Protein AF-A0A5S3WH42-F1 (afdb_monomer_lite)

Radius of gyration: 16.83 Å; chains: 1; bounding box: 44×33×46 Å

Sequence (151 aa):
MDHDPQSPLFNALNGQVGILGHSYGGAAAFYTAAKAPEVTAIVNMDGTVFGWQDITVTQPFMYVQADEEYFSEIFINVHNKGYLALFESFNHVSFSDIVVLKDWLENGLKDTPQFNAILDVARLNAAFLSTTLITPRPHLCQLSKAKPYFP

Organism: NCBI:txid43658

Structure (mmCIF, N/CA/C/O backbone):
data_AF-A0A5S3WH42-F1
#
_entry.id   AF-A0A5S3WH42-F1
#
loop_
_atom_site.group_PDB
_atom_site.id
_atom_site.type_symbol
_atom_site.label_atom_id
_atom_site.label_alt_id
_atom_site.label_comp_id
_atom_site.label_asym_id
_atom_site.label_entity_id
_atom_site.label_seq_id
_atom_site.pdbx_PDB_ins_code
_atom_site.Cartn_x
_atom_site.Cartn_y
_atom_site.Cartn_z
_atom_site.occupancy
_atom_site.B_iso_or_equiv
_atom_site.auth_seq_id
_atom_site.auth_comp_id
_atom_site.auth_asym_id
_atom_site.auth_atom_id
_atom_site.pdbx_PDB_model_num
ATOM 1 N N . MET A 1 1 ? 7.779 -10.247 22.905 1.00 55.34 1 MET A N 1
ATOM 2 C CA . MET A 1 1 ? 8.912 -9.469 22.351 1.00 55.34 1 MET A CA 1
ATOM 3 C C . MET A 1 1 ? 8.937 -8.050 22.910 1.00 55.34 1 MET A C 1
ATOM 5 O O . MET A 1 1 ? 10.026 -7.547 23.116 1.00 55.34 1 MET A O 1
ATOM 9 N N . ASP A 1 2 ? 7.793 -7.434 23.226 1.00 61.28 2 ASP A N 1
ATOM 10 C CA . ASP A 1 2 ? 7.712 -6.127 23.908 1.00 61.28 2 ASP A CA 1
ATOM 11 C C . ASP A 1 2 ? 7.883 -6.197 25.443 1.00 61.28 2 ASP A C 1
ATOM 13 O O . ASP A 1 2 ? 7.959 -5.166 26.094 1.00 61.28 2 ASP A O 1
ATOM 17 N N . HIS A 1 3 ? 7.930 -7.396 26.031 1.00 73.12 3 HIS A N 1
ATOM 18 C CA . HIS A 1 3 ? 8.089 -7.601 27.478 1.00 73.12 3 HIS A CA 1
ATOM 19 C C . HIS A 1 3 ? 9.525 -7.920 27.922 1.00 73.12 3 HIS A C 1
ATOM 21 O O . HIS A 1 3 ? 9.748 -8.151 29.106 1.00 73.12 3 HIS A O 1
ATOM 27 N N . ASP A 1 4 ? 10.489 -7.959 26.997 1.00 85.75 4 ASP A N 1
ATOM 28 C CA . ASP A 1 4 ? 11.903 -8.184 27.311 1.00 85.75 4 ASP A CA 1
ATOM 29 C C . ASP A 1 4 ? 12.677 -6.856 27.252 1.00 85.75 4 ASP A C 1
ATOM 31 O O . ASP A 1 4 ? 12.924 -6.371 26.147 1.00 85.75 4 ASP A O 1
ATOM 35 N N . PRO A 1 5 ? 13.099 -6.276 28.393 1.00 86.62 5 PRO A N 1
ATOM 36 C CA . PRO A 1 5 ? 13.839 -5.014 28.436 1.00 86.62 5 PRO A CA 1
ATOM 37 C C . PRO A 1 5 ? 15.199 -5.040 27.727 1.00 86.62 5 PRO A C 1
ATOM 39 O O . PRO A 1 5 ? 15.778 -3.982 27.500 1.00 86.62 5 PRO A O 1
ATOM 42 N N . GLN A 1 6 ? 15.733 -6.224 27.410 1.00 92.38 6 GLN A N 1
ATOM 43 C CA . GLN A 1 6 ? 16.976 -6.384 26.649 1.00 92.38 6 GLN A CA 1
ATOM 44 C C . GLN A 1 6 ? 16.733 -6.424 25.132 1.00 92.38 6 GLN A C 1
ATOM 46 O O . GLN A 1 6 ? 17.685 -6.398 24.350 1.00 92.38 6 GLN A O 1
ATOM 51 N N . SER A 1 7 ? 15.474 -6.490 24.692 1.00 91.19 7 SER A N 1
ATOM 52 C CA . SER A 1 7 ? 15.139 -6.516 23.273 1.00 91.19 7 SER A CA 1
ATOM 53 C C . SER A 1 7 ? 15.371 -5.148 22.625 1.00 91.19 7 SER A C 1
ATOM 55 O O . SER A 1 7 ? 14.903 -4.140 23.157 1.00 91.19 7 SER A O 1
ATOM 57 N N . PRO A 1 8 ? 15.960 -5.081 21.415 1.00 88.06 8 PRO A N 1
ATOM 58 C CA . PRO A 1 8 ? 16.024 -3.836 20.646 1.00 88.06 8 PRO A CA 1
ATOM 59 C C . PRO A 1 8 ? 14.638 -3.317 20.223 1.00 88.06 8 PRO A C 1
ATOM 61 O O . PRO A 1 8 ? 14.529 -2.193 19.742 1.00 88.06 8 PRO A O 1
ATOM 64 N N . LEU A 1 9 ? 13.582 -4.125 20.382 1.00 86.50 9 LEU A N 1
ATOM 65 C CA . LEU A 1 9 ? 12.198 -3.749 20.088 1.00 86.50 9 LEU A CA 1
ATOM 66 C C . LEU A 1 9 ? 11.421 -3.292 21.334 1.00 86.50 9 LEU A C 1
ATOM 68 O O . LEU A 1 9 ? 10.280 -2.844 21.207 1.00 86.50 9 LEU A O 1
ATOM 72 N N . PHE A 1 10 ? 12.011 -3.394 22.530 1.00 88.06 10 PHE A N 1
ATOM 73 C CA . PHE A 1 10 ? 11.368 -2.969 23.771 1.00 88.06 10 PHE A CA 1
ATOM 74 C C . PHE A 1 10 ? 11.068 -1.467 23.725 1.00 88.06 10 PHE A C 1
ATOM 76 O O . PHE A 1 10 ? 11.971 -0.658 23.526 1.00 88.06 10 PHE A O 1
ATOM 83 N N . ASN A 1 11 ? 9.795 -1.089 23.883 1.00 87.62 11 ASN A N 1
ATOM 84 C CA .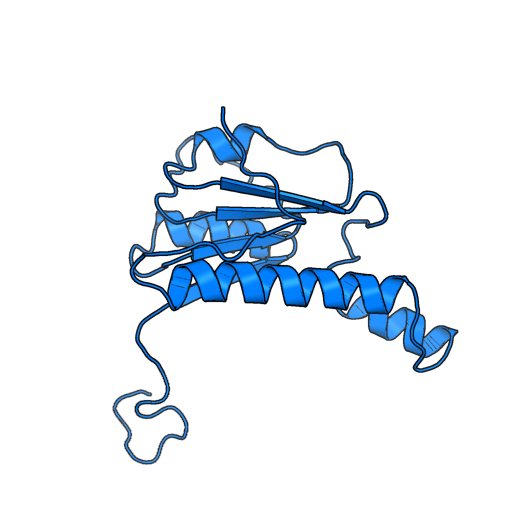 ASN A 1 11 ? 9.298 0.289 23.739 1.00 87.62 11 ASN A CA 1
ATOM 85 C C . ASN A 1 11 ? 9.583 0.974 22.382 1.00 87.62 11 ASN A C 1
ATOM 87 O O . ASN A 1 11 ? 9.420 2.187 22.268 1.00 87.62 11 ASN A O 1
ATOM 91 N N . ALA A 1 12 ? 9.975 0.230 21.342 1.00 87.62 12 ALA A N 1
ATOM 92 C CA . ALA A 1 12 ? 10.263 0.799 20.022 1.00 87.62 12 ALA A CA 1
ATOM 93 C C . ALA A 1 12 ? 9.007 0.991 19.146 1.00 87.62 12 ALA A C 1
ATOM 95 O O . ALA A 1 12 ? 9.066 1.662 18.117 1.00 87.62 12 ALA A O 1
ATOM 96 N N . LEU A 1 13 ? 7.872 0.397 19.533 1.00 86.50 13 LEU A N 1
ATOM 97 C CA . LEU A 1 13 ? 6.610 0.425 18.790 1.00 86.50 13 LEU A CA 1
ATOM 98 C C . LEU A 1 13 ? 5.585 1.314 19.505 1.00 86.50 13 LEU A C 1
ATOM 100 O O . LEU A 1 13 ? 5.452 1.255 20.724 1.00 86.50 13 LEU A O 1
ATOM 104 N N . ASN A 1 14 ? 4.825 2.109 18.747 1.00 85.81 14 ASN A N 1
ATOM 105 C CA . ASN A 1 14 ? 3.839 3.061 19.281 1.00 85.81 14 ASN A CA 1
ATOM 106 C C . ASN A 1 14 ? 2.379 2.564 19.196 1.00 85.81 14 ASN A C 1
ATOM 108 O O . ASN A 1 14 ? 1.453 3.343 19.410 1.00 85.81 14 ASN A O 1
ATOM 112 N N . GLY A 1 15 ? 2.169 1.292 18.840 1.00 85.38 15 GLY A N 1
ATOM 113 C CA . GLY A 1 15 ? 0.842 0.686 18.687 1.00 85.38 15 GLY A CA 1
ATOM 114 C C . GLY A 1 15 ? 0.094 1.055 17.400 1.00 85.38 15 GLY A C 1
ATOM 115 O O . GLY A 1 15 ? -1.025 0.591 17.212 1.00 85.38 15 GLY A O 1
ATOM 11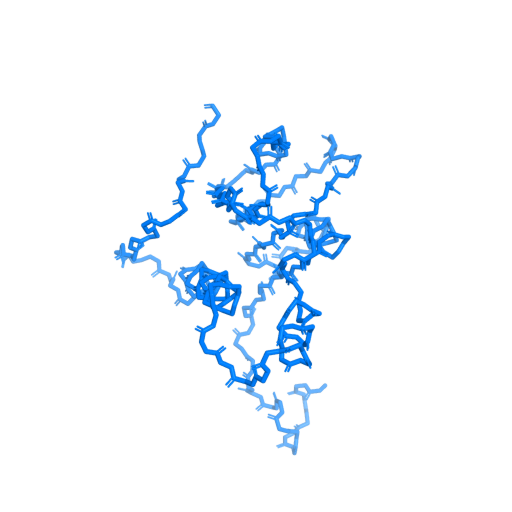6 N N . GLN A 1 16 ? 0.684 1.853 16.506 1.00 90.12 16 GLN A N 1
ATOM 117 C CA . GLN A 1 16 ? 0.095 2.171 15.205 1.00 90.12 16 GLN A CA 1
ATOM 118 C C . GLN A 1 16 ? 0.580 1.177 14.152 1.00 90.12 16 GLN A C 1
ATOM 120 O O . GLN A 1 16 ? 1.784 1.016 13.948 1.00 90.12 16 GLN A O 1
ATOM 125 N N . VAL A 1 17 ? -0.357 0.524 13.463 1.00 93.31 17 VAL A N 1
ATOM 126 C CA . VAL A 1 17 ? -0.041 -0.533 12.495 1.00 93.31 17 VAL A CA 1
ATOM 127 C C . VAL A 1 17 ? -0.603 -0.165 11.129 1.00 93.31 17 VAL A C 1
ATOM 129 O O . VAL A 1 17 ? -1.815 -0.119 10.930 1.00 93.31 17 VAL A O 1
ATOM 132 N N . GLY A 1 18 ? 0.285 0.097 10.173 1.00 94.56 18 GLY A N 1
ATOM 133 C CA . GLY A 1 18 ? -0.057 0.181 8.756 1.00 94.56 18 GLY A CA 1
ATOM 134 C C . GLY A 1 18 ? 0.298 -1.119 8.044 1.00 94.56 18 GLY A C 1
ATOM 135 O O . GLY A 1 18 ? 1.315 -1.731 8.367 1.00 94.56 18 GLY A O 1
ATOM 136 N N . ILE A 1 19 ? -0.509 -1.528 7.066 1.00 96.00 19 ILE A N 1
ATOM 137 C CA . ILE A 1 19 ? -0.188 -2.676 6.209 1.00 96.00 19 ILE A CA 1
ATOM 138 C C . ILE A 1 19 ? -0.074 -2.202 4.769 1.00 96.00 19 ILE A C 1
ATOM 140 O O . ILE A 1 19 ? -0.937 -1.492 4.260 1.00 96.00 19 ILE A O 1
ATOM 144 N N . LEU A 1 20 ? 0.988 -2.622 4.098 1.00 96.50 20 LEU A N 1
ATOM 145 C CA . LEU A 1 20 ? 1.156 -2.448 2.668 1.00 96.50 20 LEU A CA 1
ATOM 146 C C . LEU A 1 20 ? 1.601 -3.759 2.035 1.00 96.50 20 LEU A C 1
ATOM 148 O O . LEU A 1 20 ? 2.294 -4.554 2.669 1.00 96.50 20 LEU A O 1
ATOM 152 N N . GLY A 1 21 ? 1.231 -3.971 0.780 1.00 96.44 21 GLY A N 1
ATOM 153 C CA . GLY A 1 21 ? 1.682 -5.139 0.040 1.00 96.44 21 GLY A CA 1
ATOM 154 C C . GLY A 1 21 ? 1.512 -4.974 -1.459 1.00 96.44 21 GLY A C 1
ATOM 155 O O . GLY A 1 21 ? 0.688 -4.185 -1.915 1.00 96.44 21 GLY A O 1
ATOM 156 N N . HIS A 1 22 ? 2.313 -5.725 -2.209 1.00 95.25 22 HIS A N 1
ATOM 157 C CA . HIS A 1 22 ? 2.278 -5.770 -3.667 1.00 95.25 22 HIS A CA 1
ATOM 158 C C . HIS A 1 22 ? 1.559 -7.022 -4.162 1.00 95.25 22 HIS A C 1
ATOM 160 O O . HIS A 1 22 ? 1.700 -8.088 -3.555 1.00 95.25 22 HIS A O 1
ATOM 166 N N . SER A 1 23 ? 0.803 -6.902 -5.256 1.00 93.75 23 SER A N 1
ATOM 167 C CA . SER A 1 23 ? 0.122 -8.021 -5.906 1.00 93.75 23 SER A CA 1
ATOM 168 C C . SER A 1 23 ? -0.750 -8.785 -4.894 1.00 93.75 23 SER A C 1
ATOM 170 O O . SER A 1 23 ? -1.582 -8.191 -4.203 1.00 93.75 23 SER A O 1
ATOM 172 N N . TYR A 1 24 ? -0.525 -10.085 -4.711 1.00 95.06 24 TYR A N 1
ATOM 173 C CA . TYR A 1 24 ? -1.221 -10.890 -3.705 1.00 95.06 24 TYR A CA 1
ATOM 174 C C . TYR A 1 24 ? -1.083 -10.342 -2.273 1.00 95.06 24 TYR A C 1
ATOM 176 O O . TYR A 1 24 ? -2.022 -10.417 -1.484 1.00 95.06 24 TYR A O 1
ATOM 184 N N . GLY A 1 25 ? 0.057 -9.728 -1.941 1.00 96.75 25 GLY A N 1
ATOM 185 C CA . GLY A 1 25 ? 0.265 -9.060 -0.657 1.00 96.75 25 GLY A CA 1
ATOM 186 C C . GLY A 1 25 ? -0.617 -7.822 -0.479 1.00 96.75 25 GLY A C 1
ATOM 187 O O . GLY A 1 25 ? -1.054 -7.538 0.633 1.00 96.75 25 GLY A O 1
ATOM 188 N N . GLY A 1 26 ? -0.923 -7.107 -1.563 1.00 96.06 26 GLY A N 1
ATOM 189 C CA . GLY A 1 26 ? -1.838 -5.965 -1.541 1.00 96.06 26 GLY A CA 1
ATOM 190 C C . GLY A 1 26 ? -3.283 -6.397 -1.296 1.00 96.06 26 GLY A C 1
ATOM 191 O O . GLY A 1 26 ? -3.980 -5.811 -0.465 1.00 96.06 26 GLY A O 1
ATOM 192 N N . ALA A 1 27 ? -3.700 -7.503 -1.917 1.00 95.25 27 ALA A N 1
ATOM 193 C CA . ALA A 1 27 ? -4.986 -8.118 -1.614 1.00 95.25 27 ALA A CA 1
ATOM 194 C C . ALA A 1 27 ? -5.051 -8.639 -0.173 1.00 95.25 27 ALA A C 1
ATOM 196 O O . ALA A 1 27 ? -6.027 -8.391 0.536 1.00 95.25 27 ALA A O 1
ATOM 197 N N . ALA A 1 28 ? -3.989 -9.293 0.301 1.00 96.94 28 ALA A N 1
ATOM 198 C CA . ALA A 1 28 ? -3.888 -9.738 1.685 1.00 96.94 28 ALA A CA 1
ATOM 199 C C . ALA A 1 28 ? -3.978 -8.568 2.680 1.00 96.94 28 ALA A C 1
ATOM 201 O O . ALA A 1 28 ? -4.642 -8.705 3.707 1.00 96.94 28 ALA A O 1
ATOM 202 N N . ALA A 1 29 ? -3.381 -7.410 2.373 1.00 96.88 29 ALA A N 1
ATOM 203 C CA . ALA A 1 29 ? -3.499 -6.206 3.195 1.00 96.88 29 ALA A CA 1
ATOM 204 C C . ALA A 1 29 ? -4.959 -5.743 3.324 1.00 96.88 29 ALA A C 1
ATOM 206 O O . ALA A 1 29 ? -5.425 -5.482 4.435 1.00 96.88 29 ALA A O 1
ATOM 207 N N . PHE A 1 30 ? -5.700 -5.727 2.212 1.00 95.69 30 PHE A N 1
ATOM 208 C CA . PHE A 1 30 ? -7.124 -5.384 2.189 1.00 95.69 30 PHE A CA 1
ATOM 209 C C . PHE A 1 30 ? -7.966 -6.354 3.033 1.00 95.69 30 PHE A C 1
ATOM 211 O O . PHE A 1 30 ? -8.725 -5.940 3.909 1.00 95.69 30 PHE A O 1
ATOM 218 N N . TYR A 1 31 ? -7.767 -7.661 2.840 1.00 96.06 31 TYR A N 1
ATOM 219 C CA . TYR A 1 31 ? -8.432 -8.705 3.627 1.00 96.06 31 TYR A CA 1
ATOM 220 C C . TYR A 1 31 ? -8.097 -8.648 5.119 1.00 96.06 31 TYR A C 1
ATOM 222 O O . TYR A 1 31 ? -8.947 -8.954 5.957 1.00 96.06 31 TYR A O 1
ATOM 230 N N . THR A 1 32 ? -6.859 -8.291 5.454 1.00 96.56 32 THR A N 1
ATOM 231 C CA . THR A 1 32 ? -6.412 -8.203 6.845 1.00 96.56 32 THR A CA 1
ATOM 232 C C . THR A 1 32 ? -7.095 -7.036 7.545 1.00 96.56 32 THR A C 1
ATOM 234 O O . THR A 1 32 ? -7.640 -7.230 8.625 1.00 96.56 32 THR A O 1
ATOM 237 N N . ALA A 1 33 ? -7.167 -5.862 6.914 1.00 95.44 33 ALA A N 1
ATOM 238 C CA . ALA A 1 33 ? -7.852 -4.701 7.487 1.00 95.44 33 ALA A CA 1
ATOM 239 C C . ALA A 1 33 ? -9.328 -4.950 7.815 1.00 95.44 33 ALA A C 1
ATOM 241 O O . ALA A 1 33 ? -9.822 -4.467 8.832 1.00 95.44 33 ALA A O 1
ATOM 242 N N . ALA A 1 34 ? -10.015 -5.759 7.008 1.00 94.38 34 ALA A N 1
ATOM 243 C CA . ALA A 1 34 ? -11.400 -6.134 7.272 1.00 94.38 34 ALA A CA 1
ATOM 244 C C . ALA A 1 34 ? -11.582 -7.032 8.512 1.00 94.38 34 ALA A C 1
ATOM 246 O O . ALA A 1 34 ? -12.685 -7.138 9.042 1.00 94.38 34 ALA A O 1
ATOM 247 N N . LYS A 1 35 ? -10.518 -7.704 8.973 1.00 95.69 35 LYS A N 1
ATOM 248 C CA . LYS A 1 35 ? -10.555 -8.660 10.095 1.00 95.69 35 LYS A CA 1
ATOM 249 C C . LYS A 1 35 ? -9.817 -8.172 11.343 1.00 95.69 35 LYS A C 1
ATOM 251 O O . LYS A 1 35 ? -10.089 -8.676 12.428 1.00 95.69 35 LYS A O 1
ATOM 256 N N . ALA A 1 36 ? -8.896 -7.228 11.182 1.00 95.19 36 ALA A N 1
ATOM 257 C CA . ALA A 1 36 ? -7.981 -6.751 12.210 1.00 95.19 36 ALA A CA 1
ATOM 258 C C . ALA A 1 36 ? -8.240 -5.257 12.491 1.00 95.19 36 ALA A C 1
ATOM 260 O O . ALA A 1 36 ? -7.685 -4.397 11.798 1.00 95.19 36 ALA A O 1
ATOM 261 N N . PRO A 1 37 ? -9.100 -4.915 13.471 1.00 90.56 37 PRO A N 1
ATOM 262 C CA . PRO A 1 37 ? -9.429 -3.523 13.791 1.00 90.56 37 PRO A CA 1
ATOM 263 C C . PRO A 1 37 ? -8.230 -2.698 14.289 1.00 90.56 37 PRO A C 1
ATOM 265 O O . PRO A 1 37 ? -8.284 -1.472 14.259 1.00 90.56 37 PRO A O 1
ATOM 268 N N . GLU A 1 38 ? -7.149 -3.342 14.728 1.00 92.06 38 GLU A N 1
ATOM 269 C CA . GLU A 1 38 ? -5.878 -2.713 15.097 1.00 92.06 38 GLU A CA 1
ATOM 270 C C . GLU A 1 38 ? -5.122 -2.108 13.901 1.00 92.06 38 GLU A C 1
ATOM 272 O O . GLU A 1 38 ? -4.275 -1.226 14.072 1.00 92.06 38 GLU A O 1
ATOM 277 N N . VAL A 1 39 ? -5.438 -2.542 12.677 1.00 94.94 39 VAL A N 1
ATOM 278 C CA . VAL A 1 39 ? -4.879 -1.945 11.464 1.00 94.94 39 VAL A CA 1
ATOM 279 C C . VAL A 1 39 ? -5.434 -0.538 11.318 1.00 94.94 39 VAL A C 1
ATOM 281 O O . VAL A 1 39 ? -6.640 -0.314 11.327 1.00 94.94 39 VAL A O 1
ATOM 284 N N . THR A 1 40 ? -4.532 0.425 11.175 1.00 94.06 40 THR A N 1
ATOM 285 C CA . THR A 1 40 ? -4.845 1.855 11.198 1.00 94.06 40 THR A CA 1
ATOM 286 C C . THR A 1 40 ? -4.885 2.465 9.792 1.00 94.06 40 THR A C 1
ATOM 288 O O . THR A 1 40 ? -5.565 3.465 9.583 1.00 94.06 40 THR A O 1
ATOM 291 N N . ALA A 1 41 ? -4.182 1.879 8.817 1.00 96.12 41 ALA A N 1
ATOM 292 C CA . ALA A 1 41 ? -4.203 2.291 7.410 1.00 96.12 41 ALA A CA 1
ATOM 293 C C . ALA A 1 41 ? -3.713 1.160 6.497 1.00 96.12 41 ALA A C 1
ATOM 295 O O . ALA A 1 41 ? -2.880 0.349 6.914 1.00 96.12 41 ALA A O 1
ATOM 296 N N . ILE A 1 42 ? -4.191 1.135 5.249 1.00 97.06 42 ILE A N 1
ATOM 297 C CA . ILE A 1 42 ? -3.785 0.125 4.268 1.00 97.06 42 ILE A CA 1
ATOM 298 C C . ILE A 1 42 ? -3.373 0.690 2.913 1.00 97.06 42 ILE A C 1
ATOM 300 O O . ILE A 1 42 ? -3.979 1.630 2.400 1.00 97.06 42 ILE A O 1
ATOM 304 N N . VAL A 1 43 ? -2.365 0.054 2.314 1.00 97.50 43 VAL A N 1
ATOM 305 C CA . VAL A 1 43 ? -1.935 0.291 0.935 1.00 97.50 43 VAL A CA 1
ATOM 306 C C . VAL A 1 43 ? -1.952 -1.019 0.151 1.00 97.50 43 VAL A C 1
ATOM 308 O O . VAL A 1 43 ? -1.235 -1.965 0.475 1.00 97.50 43 VAL A O 1
ATOM 311 N N . ASN A 1 44 ? -2.738 -1.064 -0.916 1.00 95.81 44 ASN A N 1
ATOM 312 C CA . ASN A 1 44 ? -2.675 -2.129 -1.906 1.00 95.81 44 ASN A CA 1
ATOM 313 C C . ASN A 1 44 ? -1.864 -1.619 -3.102 1.00 95.81 44 ASN A C 1
ATOM 315 O O . ASN A 1 44 ? -2.255 -0.636 -3.721 1.00 95.81 44 ASN A O 1
ATOM 319 N N . MET A 1 45 ? -0.725 -2.241 -3.401 1.00 95.06 45 MET A N 1
ATOM 320 C CA . MET A 1 45 ? 0.065 -1.942 -4.594 1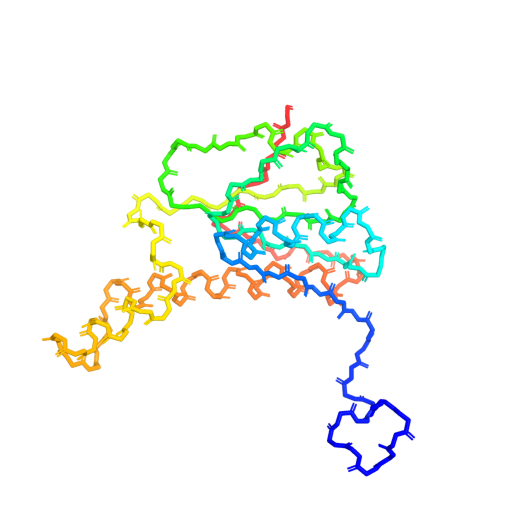.00 95.06 45 MET A CA 1
ATOM 321 C C . MET A 1 45 ? -0.241 -2.989 -5.660 1.00 95.06 45 MET A C 1
ATOM 323 O O . MET A 1 45 ? 0.288 -4.097 -5.629 1.00 95.06 45 MET A O 1
ATOM 327 N N . ASP A 1 46 ? -1.111 -2.631 -6.594 1.00 93.06 46 ASP A N 1
ATOM 328 C CA . ASP A 1 46 ? -1.399 -3.378 -7.815 1.00 93.06 46 ASP A CA 1
ATOM 329 C C . ASP A 1 46 ? -1.891 -4.815 -7.572 1.00 93.06 46 ASP A C 1
ATOM 331 O O . ASP A 1 46 ? -1.640 -5.739 -8.341 1.00 93.06 46 ASP A O 1
ATOM 335 N N . GLY A 1 47 ? -2.570 -5.028 -6.445 1.00 92.81 47 GLY A N 1
ATOM 336 C CA . GLY A 1 47 ? -3.153 -6.303 -6.061 1.00 92.81 47 GLY A CA 1
ATOM 337 C C . GLY A 1 47 ? -4.628 -6.390 -6.402 1.00 92.81 47 GLY A C 1
ATOM 338 O O . GLY A 1 47 ? -5.439 -5.626 -5.884 1.00 92.81 47 GLY A O 1
ATOM 339 N N . THR A 1 48 ? -5.009 -7.372 -7.211 1.00 91.12 48 THR A N 1
ATOM 340 C CA . THR A 1 48 ? -6.422 -7.676 -7.450 1.00 91.12 48 THR A CA 1
ATOM 341 C C . THR A 1 48 ? -7.037 -8.339 -6.219 1.00 91.12 48 THR A C 1
ATOM 343 O O . THR A 1 48 ? -6.593 -9.402 -5.781 1.00 91.12 48 THR A O 1
ATOM 346 N N . VAL A 1 49 ? -8.091 -7.738 -5.668 1.00 91.06 49 VAL A N 1
ATOM 347 C CA . VAL A 1 49 ? -8.848 -8.321 -4.554 1.00 91.06 49 VAL A CA 1
ATOM 348 C C . VAL A 1 49 ? -9.992 -9.150 -5.113 1.00 91.06 49 VAL A C 1
ATOM 350 O O . VAL A 1 49 ? -11.044 -8.627 -5.451 1.00 91.06 49 VAL A O 1
ATOM 353 N N . PHE A 1 50 ? -9.791 -10.457 -5.230 1.00 88.88 50 PHE A N 1
ATOM 354 C CA . PHE A 1 50 ? -10.858 -11.384 -5.615 1.00 88.88 50 PHE A CA 1
ATOM 355 C C . PHE A 1 50 ? -11.856 -11.573 -4.474 1.00 88.88 50 PHE A C 1
ATOM 357 O O . PHE A 1 50 ? -11.444 -11.515 -3.322 1.00 88.88 50 PHE A O 1
ATOM 364 N N . GLY A 1 51 ? -13.134 -11.839 -4.773 1.00 88.75 51 GLY A N 1
ATOM 365 C CA . GLY A 1 51 ? -14.155 -12.153 -3.756 1.00 88.75 51 GLY A CA 1
ATOM 366 C C . GLY A 1 51 ? -14.438 -11.011 -2.776 1.00 88.75 51 GLY A C 1
ATOM 367 O O . GLY A 1 51 ? -14.699 -11.248 -1.601 1.00 88.75 51 GLY A O 1
ATOM 368 N N . TRP A 1 52 ? -14.315 -9.769 -3.242 1.00 87.50 52 TRP A N 1
ATOM 369 C CA . TRP A 1 52 ? -14.367 -8.573 -2.409 1.00 87.50 52 TRP A CA 1
ATOM 370 C C . TRP A 1 52 ? -15.763 -8.254 -1.871 1.00 87.50 52 TRP A C 1
ATOM 372 O O . TRP A 1 52 ? -15.836 -7.544 -0.879 1.00 87.50 52 TRP A O 1
ATOM 382 N N . GLN A 1 53 ? -16.839 -8.781 -2.464 1.00 88.31 53 GLN A N 1
ATOM 383 C CA . GLN A 1 53 ? -18.224 -8.314 -2.304 1.00 88.31 53 GLN A CA 1
ATOM 384 C C . GLN A 1 53 ? -18.709 -8.201 -0.849 1.00 88.31 53 GLN A C 1
ATOM 386 O O . GLN A 1 53 ? -19.400 -7.240 -0.528 1.00 88.31 53 GLN A O 1
ATOM 391 N N . ASP A 1 54 ? -18.306 -9.122 0.031 1.00 88.88 54 ASP A N 1
ATOM 392 C CA . ASP A 1 54 ? -18.730 -9.153 1.443 1.00 88.88 54 ASP A CA 1
ATOM 393 C C . ASP A 1 54 ? -17.670 -8.588 2.410 1.00 88.88 54 ASP A C 1
ATOM 395 O O . ASP A 1 54 ? -17.750 -8.762 3.628 1.00 88.88 54 ASP A O 1
ATOM 399 N N . ILE A 1 55 ? -16.633 -7.939 1.881 1.00 91.94 55 ILE A N 1
ATOM 400 C CA . ILE A 1 55 ? -15.562 -7.331 2.670 1.00 91.94 55 ILE A CA 1
ATOM 401 C C . ILE A 1 55 ? -15.926 -5.881 2.956 1.00 91.94 55 ILE A C 1
ATOM 403 O O . ILE A 1 55 ? -16.363 -5.161 2.070 1.00 91.94 55 ILE A O 1
ATOM 407 N N . THR A 1 56 ? -15.689 -5.410 4.176 1.00 94.81 56 THR A N 1
ATOM 408 C CA . THR A 1 56 ? -15.767 -3.983 4.502 1.00 94.81 56 THR A CA 1
ATOM 409 C C . THR A 1 56 ? -14.463 -3.539 5.141 1.00 94.81 56 THR A C 1
ATOM 411 O O . THR A 1 56 ? -13.987 -4.154 6.093 1.00 94.81 56 THR A O 1
ATOM 414 N N . VAL A 1 57 ? -13.903 -2.448 4.631 1.00 95.38 57 VAL A N 1
ATOM 415 C CA . VAL A 1 57 ? -12.721 -1.777 5.169 1.00 95.38 57 VAL A CA 1
ATOM 416 C C . VAL A 1 57 ? -13.157 -0.434 5.737 1.00 95.38 57 VAL A C 1
ATOM 418 O O . VAL A 1 57 ? -13.756 0.384 5.044 1.00 95.38 57 VAL A O 1
ATOM 421 N N . THR A 1 58 ? -12.851 -0.187 7.006 1.00 95.94 58 THR A N 1
ATOM 422 C CA . THR A 1 58 ? -13.167 1.078 7.694 1.00 95.94 58 THR A CA 1
ATOM 423 C C . THR A 1 58 ? -11.928 1.943 7.914 1.00 95.94 58 THR A C 1
ATOM 425 O O . THR A 1 58 ? -12.024 3.067 8.406 1.00 95.94 58 THR A O 1
ATOM 428 N N . GLN A 1 59 ? -10.757 1.443 7.532 1.00 95.38 59 GLN A N 1
ATOM 429 C CA . GLN A 1 59 ? -9.481 2.138 7.569 1.00 95.38 59 GLN A CA 1
ATOM 430 C C . GLN A 1 59 ? -9.300 3.020 6.323 1.00 95.38 59 GLN A C 1
ATOM 432 O O . GLN A 1 59 ? -9.842 2.708 5.262 1.00 95.38 59 GLN A O 1
ATOM 437 N N . PRO A 1 60 ? -8.508 4.105 6.403 1.00 96.00 60 PRO A N 1
ATOM 438 C CA . PRO A 1 60 ? -8.003 4.783 5.216 1.00 96.00 60 PRO A CA 1
ATOM 439 C C . PRO A 1 60 ? -7.301 3.794 4.281 1.00 96.00 60 PRO A C 1
ATOM 441 O O . PRO A 1 60 ? -6.474 2.990 4.724 1.00 96.00 60 PRO A O 1
ATOM 444 N N . PHE A 1 61 ? -7.603 3.894 2.990 1.00 95.81 61 PHE A N 1
ATOM 445 C CA . PHE A 1 61 ? -7.118 2.973 1.969 1.00 95.81 61 PHE A CA 1
ATOM 446 C C . PHE A 1 61 ? -6.492 3.721 0.801 1.00 95.81 61 PHE A C 1
ATOM 448 O O . PHE A 1 61 ? -7.090 4.650 0.260 1.00 95.81 61 PHE A O 1
ATOM 455 N N . MET A 1 62 ? -5.302 3.291 0.392 1.00 96.12 62 MET A N 1
ATOM 456 C CA . MET A 1 62 ? -4.673 3.729 -0.847 1.00 96.12 62 MET A CA 1
ATOM 457 C C . MET A 1 62 ? -4.478 2.544 -1.789 1.00 96.12 62 MET A C 1
ATOM 459 O O . MET A 1 62 ? -3.870 1.542 -1.417 1.00 96.12 62 MET A O 1
ATOM 463 N N . TYR A 1 63 ? -4.956 2.688 -3.020 1.00 94.19 63 TYR A N 1
ATOM 464 C CA . TYR A 1 63 ? -4.660 1.784 -4.119 1.00 94.19 63 TYR A CA 1
ATOM 465 C C . TYR A 1 63 ? -3.611 2.442 -5.020 1.00 94.19 63 TYR A C 1
ATOM 467 O O . TYR A 1 63 ? -3.845 3.513 -5.581 1.00 94.19 63 TYR A O 1
ATOM 475 N N . VAL A 1 64 ? -2.435 1.833 -5.116 1.00 93.75 64 VAL A N 1
ATOM 476 C CA . VAL A 1 64 ? -1.375 2.214 -6.052 1.00 93.75 64 VAL A CA 1
ATOM 477 C C . VAL A 1 64 ? -1.426 1.235 -7.212 1.00 93.75 64 VAL A C 1
ATOM 479 O O . VAL A 1 64 ? -1.321 0.042 -6.961 1.00 93.75 64 VAL A O 1
ATOM 482 N N . GLN A 1 65 ? -1.581 1.695 -8.448 1.00 89.94 65 GLN A N 1
ATOM 483 C CA . GLN A 1 65 ? -1.764 0.800 -9.589 1.00 89.94 65 GLN A CA 1
ATOM 484 C C . GLN A 1 65 ? -0.855 1.148 -10.763 1.00 89.94 65 GLN A C 1
ATOM 486 O O . GLN A 1 65 ? -0.540 2.319 -10.998 1.00 89.94 65 GLN A O 1
ATOM 491 N N . ALA A 1 66 ? -0.437 0.109 -11.482 1.00 87.12 66 ALA A N 1
ATOM 492 C CA . ALA A 1 66 ? 0.121 0.230 -12.816 1.00 87.12 66 ALA A CA 1
ATOM 493 C C . ALA A 1 66 ? -1.022 0.103 -13.834 1.00 87.12 66 ALA A C 1
ATOM 495 O O . ALA A 1 66 ? -1.817 -0.827 -13.726 1.00 87.12 66 ALA A O 1
ATOM 496 N N . ASP A 1 67 ? -1.060 0.994 -14.827 1.00 75.69 67 ASP A N 1
ATOM 497 C CA . ASP A 1 67 ? -2.055 1.003 -15.918 1.00 75.69 67 ASP A CA 1
ATOM 498 C C . ASP A 1 67 ? -3.464 1.554 -15.567 1.00 75.69 67 ASP A C 1
ATOM 500 O O . ASP A 1 67 ? -3.825 1.744 -14.403 1.00 75.69 67 ASP A O 1
ATOM 504 N N . GLU A 1 68 ? -4.242 1.878 -16.607 1.00 61.03 68 GLU A N 1
ATOM 505 C CA . GLU A 1 68 ? -5.538 2.571 -16.556 1.00 61.03 68 GLU A CA 1
ATOM 506 C C . GLU A 1 68 ? -6.744 1.643 -16.340 1.00 61.03 68 GLU A C 1
ATOM 508 O O . GLU A 1 68 ? -7.799 2.107 -15.899 1.00 61.03 68 GLU A O 1
ATOM 513 N N . GLU A 1 69 ? -6.623 0.340 -16.612 1.00 64.69 69 GLU A N 1
ATOM 514 C CA . GLU A 1 69 ? -7.695 -0.641 -16.379 1.00 64.69 69 GLU A CA 1
ATOM 515 C C . GLU A 1 69 ? -7.780 -0.983 -14.877 1.00 64.69 69 GLU A C 1
ATOM 517 O O . GLU A 1 69 ? -7.381 -2.050 -14.404 1.00 64.69 69 GLU A O 1
ATOM 522 N N . TYR A 1 70 ? -8.248 -0.019 -14.077 1.00 65.06 70 TYR A N 1
ATOM 523 C CA . TYR A 1 70 ? -8.348 -0.169 -12.630 1.00 65.06 70 TYR A CA 1
ATOM 524 C C . TYR A 1 70 ? -9.678 -0.720 -12.148 1.00 65.06 70 TYR A C 1
ATOM 526 O O . TYR A 1 70 ? -10.763 -0.363 -12.610 1.00 65.06 70 TYR A O 1
ATOM 534 N N . PHE A 1 71 ? -9.580 -1.562 -11.124 1.00 72.69 71 PHE A N 1
ATOM 535 C CA . PHE A 1 71 ? -10.724 -2.146 -10.452 1.00 72.69 71 PHE A CA 1
ATOM 536 C C . PHE A 1 71 ? -11.305 -1.162 -9.425 1.00 72.69 71 PHE A C 1
ATOM 538 O O . PHE A 1 71 ? -11.067 -1.274 -8.224 1.00 72.69 71 PHE A O 1
ATOM 545 N N . SER A 1 72 ? -12.036 -0.154 -9.909 1.00 78.81 72 SER A N 1
ATOM 546 C CA . SER A 1 72 ? -12.623 0.915 -9.083 1.00 78.81 72 SER A CA 1
ATOM 547 C C . SER A 1 72 ? -13.668 0.415 -8.078 1.00 78.81 72 SER A C 1
ATOM 549 O O . SER A 1 72 ? -13.840 1.008 -7.014 1.00 78.81 72 SER A O 1
ATOM 551 N N . GLU A 1 73 ? -14.317 -0.712 -8.372 1.00 84.62 73 GLU A N 1
ATOM 552 C CA . GLU A 1 73 ? -15.387 -1.297 -7.556 1.00 84.62 73 GLU A CA 1
ATOM 553 C C . GLU A 1 73 ? -14.927 -1.659 -6.137 1.00 84.62 73 GLU A C 1
ATOM 555 O O . GLU A 1 73 ? -15.732 -1.644 -5.209 1.00 84.62 73 GLU A O 1
ATOM 560 N N . ILE A 1 74 ? -13.626 -1.888 -5.923 1.00 86.44 74 ILE A N 1
ATOM 561 C CA . ILE A 1 74 ? -13.084 -2.138 -4.581 1.00 86.44 74 ILE A CA 1
ATOM 562 C C . ILE A 1 74 ? -13.383 -0.998 -3.597 1.00 86.44 74 ILE A C 1
ATOM 564 O O . ILE A 1 74 ? -13.550 -1.243 -2.402 1.00 86.44 74 ILE A O 1
ATOM 568 N N . PHE A 1 75 ? -13.483 0.244 -4.083 1.00 91.38 75 PHE A N 1
ATOM 569 C CA . PHE A 1 75 ? -13.757 1.406 -3.241 1.00 91.38 75 PHE A CA 1
ATOM 570 C C . PHE A 1 75 ? -15.192 1.430 -2.703 1.00 91.38 75 PHE A C 1
ATOM 572 O O . PHE A 1 75 ? -15.425 2.090 -1.693 1.00 91.38 75 PHE A O 1
ATOM 579 N N . ILE A 1 76 ? -16.128 0.671 -3.291 1.00 91.31 76 ILE A N 1
ATOM 580 C CA . ILE A 1 76 ? -17.489 0.492 -2.747 1.00 91.31 76 ILE A CA 1
ATOM 581 C C . ILE A 1 76 ? -17.420 -0.056 -1.316 1.00 91.31 76 ILE A C 1
ATOM 583 O O . ILE A 1 76 ? -18.211 0.324 -0.458 1.00 91.31 76 ILE A O 1
ATOM 587 N N . ASN A 1 77 ? -16.414 -0.884 -1.043 1.00 92.81 77 ASN A N 1
ATOM 588 C CA . ASN A 1 77 ? -16.234 -1.570 0.230 1.00 92.81 77 ASN A CA 1
ATOM 589 C C . ASN A 1 77 ? -15.334 -0.816 1.213 1.00 92.81 77 ASN A C 1
ATOM 591 O O . ASN A 1 77 ? -15.016 -1.326 2.289 1.00 92.81 77 ASN A O 1
ATOM 595 N N . VAL A 1 78 ? -14.921 0.404 0.861 1.00 94.44 78 VAL A N 1
ATOM 596 C CA . VAL A 1 78 ? -14.067 1.267 1.678 1.00 94.44 78 VAL A CA 1
ATOM 597 C C . VAL A 1 78 ? -14.929 2.362 2.299 1.00 94.44 78 VAL A C 1
ATOM 599 O O . VAL A 1 78 ? -15.249 3.370 1.679 1.00 94.44 78 VAL A O 1
ATOM 602 N N . HIS A 1 79 ? -15.289 2.192 3.567 1.00 94.38 79 HIS A N 1
ATOM 603 C CA . HIS A 1 79 ? -16.138 3.120 4.323 1.00 94.38 79 HIS A CA 1
ATOM 604 C C . HIS A 1 79 ? -15.308 4.177 5.070 1.00 94.38 79 HIS A C 1
ATOM 606 O O . HIS A 1 79 ? -15.574 4.529 6.221 1.00 94.38 79 HIS A O 1
ATOM 612 N N . ASN A 1 80 ? -14.259 4.666 4.413 1.00 93.56 80 ASN A N 1
ATOM 613 C CA . ASN A 1 80 ? -13.390 5.745 4.870 1.00 93.56 80 ASN A CA 1
ATOM 614 C C . ASN A 1 80 ? -12.739 6.406 3.643 1.00 93.56 80 ASN A C 1
ATOM 616 O O . ASN A 1 80 ? -13.151 6.184 2.509 1.00 93.56 80 ASN A O 1
ATOM 620 N N . LYS A 1 81 ? -11.722 7.245 3.843 1.00 92.94 81 LYS A N 1
ATOM 621 C CA . LYS A 1 81 ? -11.004 7.899 2.748 1.00 92.94 81 LYS A CA 1
ATOM 622 C C . LYS A 1 81 ? -10.278 6.870 1.878 1.00 92.94 81 LYS A C 1
ATOM 624 O O . LYS A 1 81 ? -9.349 6.214 2.351 1.00 92.94 81 LYS A O 1
ATOM 629 N N . GLY A 1 82 ? -10.685 6.803 0.613 1.00 93.12 82 GLY A N 1
ATOM 630 C CA . GLY A 1 82 ? -10.011 6.079 -0.458 1.00 93.12 82 GLY A CA 1
ATOM 631 C C . GLY A 1 82 ? -9.137 7.004 -1.309 1.00 93.12 82 GLY A C 1
ATOM 632 O O . GLY A 1 82 ? -9.535 8.122 -1.648 1.00 93.12 82 GLY A O 1
ATOM 633 N N . TYR A 1 83 ? -7.950 6.530 -1.669 1.00 93.62 83 TYR A N 1
ATOM 634 C CA . TYR A 1 83 ? -7.008 7.220 -2.544 1.00 93.62 83 TYR A CA 1
ATOM 635 C C . TYR A 1 83 ? -6.602 6.299 -3.686 1.00 93.62 83 TYR A C 1
ATOM 637 O O . TYR A 1 83 ? -6.280 5.137 -3.448 1.00 93.62 83 TYR A O 1
ATOM 645 N N . LEU A 1 84 ? -6.567 6.831 -4.905 1.00 91.69 84 LEU A N 1
ATOM 646 C CA . LEU A 1 84 ? -6.022 6.136 -6.065 1.00 91.69 84 LEU A CA 1
ATOM 647 C C . LEU A 1 84 ? -4.775 6.876 -6.555 1.00 91.69 84 LEU A C 1
ATOM 649 O O . LEU A 1 84 ? -4.795 8.098 -6.743 1.00 91.69 84 LEU A O 1
ATOM 653 N N . ALA A 1 85 ? -3.696 6.128 -6.760 1.00 90.81 85 ALA A N 1
ATOM 654 C CA . ALA A 1 85 ? -2.470 6.602 -7.378 1.00 90.81 85 ALA A CA 1
ATOM 655 C C . ALA A 1 85 ? -2.154 5.738 -8.599 1.00 90.81 85 ALA A C 1
ATOM 657 O O . ALA A 1 85 ? -1.822 4.562 -8.462 1.00 90.81 85 ALA A O 1
ATOM 658 N N . LEU A 1 86 ? -2.270 6.337 -9.782 1.00 88.00 86 LEU A N 1
ATOM 659 C CA . LEU A 1 86 ? -2.026 5.676 -11.059 1.00 88.00 86 LEU A CA 1
ATOM 660 C C . LEU A 1 86 ? -0.622 6.006 -11.562 1.00 88.00 86 LEU A C 1
ATOM 662 O O . LEU A 1 86 ? -0.218 7.171 -11.589 1.00 88.00 86 LEU A O 1
ATOM 666 N N . PHE A 1 87 ? 0.100 4.969 -11.969 1.00 86.69 87 PHE A N 1
ATOM 667 C CA . PHE A 1 87 ? 1.409 5.060 -12.601 1.00 86.69 87 PHE A CA 1
ATOM 668 C C . PHE A 1 87 ? 1.314 4.477 -14.015 1.00 86.69 87 PHE A C 1
ATOM 670 O O . PHE A 1 87 ? 1.580 3.300 -14.240 1.00 86.69 87 PHE A O 1
ATOM 677 N N . GLU A 1 88 ? 0.932 5.317 -14.978 1.00 83.19 88 GLU A N 1
ATOM 678 C CA . GLU A 1 88 ? 0.678 4.929 -16.381 1.00 83.19 88 GLU A CA 1
ATOM 679 C C . GLU A 1 88 ? 1.907 4.327 -17.085 1.00 83.19 88 GLU A C 1
ATOM 681 O O . GLU A 1 88 ? 1.781 3.538 -18.014 1.00 83.19 88 GLU A O 1
ATOM 686 N N . SER A 1 89 ? 3.120 4.678 -16.648 1.00 80.81 89 SER A N 1
ATOM 687 C CA . SER A 1 89 ? 4.365 4.153 -17.222 1.00 80.81 89 SER A CA 1
ATOM 688 C C . SER A 1 89 ? 4.845 2.846 -16.583 1.00 80.81 89 SER A C 1
ATOM 690 O O . SER A 1 89 ? 5.911 2.342 -16.949 1.00 80.81 89 SER 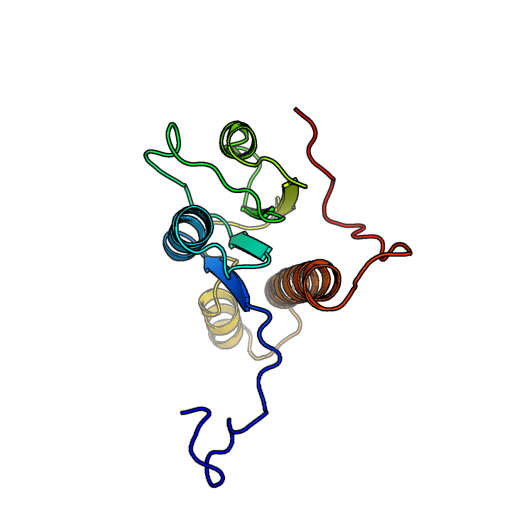A O 1
ATOM 692 N N . PHE A 1 90 ? 4.115 2.320 -15.595 1.00 86.25 90 PHE A N 1
ATOM 693 C CA . PHE A 1 90 ? 4.507 1.133 -14.840 1.00 86.25 90 PHE A CA 1
ATOM 694 C C . PHE A 1 90 ? 3.768 -0.095 -15.358 1.00 86.25 90 PHE A C 1
ATOM 696 O O . PHE A 1 90 ? 2.741 -0.004 -16.019 1.00 86.25 90 PHE A O 1
ATOM 703 N N . ASN A 1 91 ? 4.297 -1.264 -15.018 1.00 86.75 91 ASN A N 1
ATOM 704 C CA . ASN A 1 91 ? 3.606 -2.537 -15.155 1.00 86.75 91 ASN A CA 1
ATOM 705 C C . ASN A 1 91 ? 3.576 -3.259 -13.802 1.00 86.75 91 ASN A C 1
ATOM 707 O O . ASN A 1 91 ? 4.146 -2.788 -12.815 1.00 86.75 91 ASN A O 1
ATOM 711 N N . HIS A 1 92 ? 2.961 -4.440 -13.771 1.00 87.88 92 HIS A N 1
ATOM 712 C CA . HIS A 1 92 ? 2.742 -5.178 -12.531 1.00 87.88 92 HIS A CA 1
ATOM 713 C C . HIS A 1 92 ? 4.002 -5.416 -11.694 1.00 87.88 92 HIS A C 1
ATOM 715 O O . HIS A 1 92 ? 3.955 -5.343 -10.470 1.00 87.88 92 HIS A O 1
ATOM 721 N N . VAL A 1 93 ? 5.156 -5.674 -12.316 1.00 87.44 93 VAL A N 1
ATOM 722 C CA . VAL A 1 93 ? 6.396 -5.961 -11.573 1.00 87.44 93 VAL A CA 1
ATOM 723 C C . VAL A 1 93 ? 7.160 -4.699 -11.163 1.00 87.44 93 VAL A C 1
ATOM 725 O O . VAL A 1 93 ? 8.086 -4.795 -10.356 1.00 87.44 93 VAL A O 1
ATOM 728 N N . SER A 1 94 ? 6.760 -3.518 -11.653 1.00 87.12 94 SER A N 1
ATOM 729 C CA . SER A 1 94 ? 7.409 -2.227 -11.379 1.00 87.12 94 SER A CA 1
ATOM 730 C C . SER A 1 94 ? 7.438 -1.834 -9.905 1.00 87.12 94 SER A C 1
ATOM 732 O O . SER A 1 94 ? 8.262 -1.012 -9.524 1.00 87.12 94 SER A O 1
ATOM 734 N N . PHE A 1 95 ? 6.595 -2.431 -9.065 1.00 87.94 95 PHE A N 1
ATOM 735 C CA . PHE A 1 95 ? 6.546 -2.166 -7.624 1.00 87.94 95 PHE A CA 1
ATOM 736 C C . PHE A 1 95 ? 7.502 -3.035 -6.795 1.00 87.94 95 PHE A C 1
ATOM 738 O O . PHE A 1 95 ? 7.435 -3.018 -5.568 1.00 87.94 95 PHE A O 1
ATOM 745 N N . SER A 1 96 ? 8.368 -3.816 -7.444 1.00 87.00 96 SER A N 1
ATOM 746 C CA . SER A 1 96 ? 9.287 -4.736 -6.774 1.00 87.00 96 SER A CA 1
ATOM 747 C C . SER A 1 96 ? 10.750 -4.423 -7.081 1.00 87.00 96 SER A C 1
ATOM 749 O O . SER A 1 96 ? 11.096 -3.944 -8.166 1.00 87.00 96 SER A O 1
ATOM 751 N N . ASP A 1 97 ? 11.632 -4.775 -6.144 1.00 87.44 97 ASP A N 1
ATOM 752 C CA . ASP A 1 97 ? 13.078 -4.546 -6.260 1.00 87.44 97 ASP A CA 1
ATOM 753 C C . ASP A 1 97 ? 13.714 -5.270 -7.455 1.00 87.44 97 ASP A C 1
ATOM 755 O O . ASP A 1 97 ? 14.828 -4.935 -7.854 1.00 87.44 97 ASP A O 1
ATOM 759 N N . ILE A 1 98 ? 13.015 -6.231 -8.079 1.00 86.06 98 ILE A N 1
ATOM 760 C CA . ILE A 1 98 ? 13.520 -6.938 -9.261 1.00 86.06 98 ILE A CA 1
ATOM 761 C C . ILE A 1 98 ? 13.804 -5.983 -10.422 1.00 86.06 98 ILE A C 1
ATOM 763 O O . ILE A 1 98 ? 14.708 -6.241 -11.212 1.00 86.06 98 ILE A O 1
ATOM 767 N N . VAL A 1 99 ? 13.070 -4.870 -10.519 1.00 84.50 99 VAL A N 1
ATOM 768 C CA . VAL A 1 99 ? 13.270 -3.881 -11.582 1.00 84.50 99 VAL A CA 1
ATOM 769 C C . VAL A 1 99 ? 14.525 -3.057 -11.319 1.00 84.50 99 VAL A C 1
ATOM 771 O O . VAL A 1 99 ? 15.299 -2.849 -12.248 1.00 84.50 99 VAL A O 1
ATOM 774 N N . VAL A 1 100 ? 14.783 -2.679 -10.061 1.00 84.38 100 VAL A N 1
ATOM 775 C CA . VAL A 1 100 ? 16.046 -2.029 -9.670 1.00 84.38 100 VAL A CA 1
ATOM 776 C C . VAL A 1 100 ? 17.219 -2.980 -9.868 1.00 84.38 100 VAL A C 1
ATOM 778 O O . VAL A 1 100 ? 18.242 -2.585 -10.415 1.00 84.38 100 VAL A O 1
ATOM 781 N N . LEU A 1 101 ? 17.079 -4.243 -9.457 1.00 86.69 101 LEU A N 1
ATOM 782 C CA . LEU A 1 101 ? 18.127 -5.248 -9.608 1.00 86.69 101 LEU A CA 1
ATOM 783 C C . LEU A 1 101 ? 18.446 -5.506 -11.082 1.00 86.69 101 LEU A C 1
ATOM 785 O O . LEU A 1 101 ? 19.615 -5.537 -11.456 1.00 86.69 101 LEU A O 1
ATOM 789 N N . LYS A 1 102 ? 17.421 -5.684 -11.921 1.00 84.56 102 LYS A N 1
ATOM 790 C CA . LYS A 1 102 ? 17.595 -5.883 -13.362 1.00 84.56 102 LYS A CA 1
ATOM 791 C C . LYS A 1 102 ? 18.305 -4.687 -13.989 1.00 84.56 102 LYS A C 1
ATOM 793 O O . LYS A 1 102 ? 19.294 -4.873 -14.688 1.00 84.56 102 LYS A O 1
ATOM 798 N N .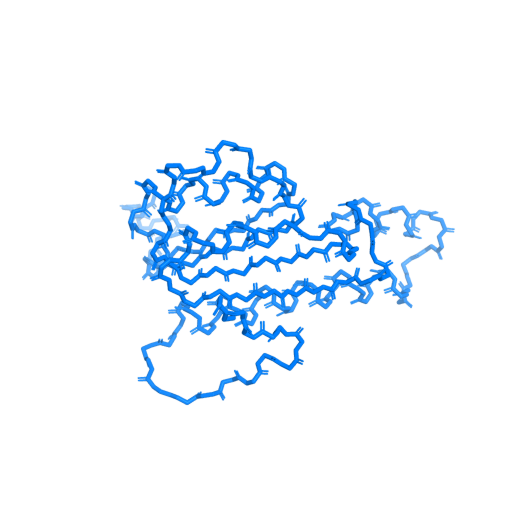 ASP A 1 103 ? 17.830 -3.481 -13.698 1.00 84.00 103 ASP A N 1
ATOM 799 C CA . ASP A 1 103 ? 18.423 -2.254 -14.218 1.00 84.00 103 ASP A CA 1
ATOM 800 C C . ASP A 1 103 ? 19.870 -2.074 -13.740 1.00 84.00 103 ASP A C 1
ATOM 802 O O . ASP A 1 103 ? 20.751 -1.746 -14.530 1.00 84.00 103 ASP A O 1
ATOM 806 N N . TRP A 1 104 ? 20.158 -2.406 -12.479 1.00 85.12 104 TRP A N 1
ATOM 807 C CA . TRP A 1 104 ? 21.521 -2.416 -11.957 1.00 85.12 104 TRP A CA 1
ATOM 808 C C . TRP A 1 104 ? 22.421 -3.407 -12.709 1.00 85.12 104 TRP A C 1
ATOM 810 O O . TRP A 1 104 ? 23.538 -3.052 -13.088 1.00 85.12 104 TRP A O 1
ATOM 820 N N . LEU A 1 105 ? 21.954 -4.634 -12.947 1.00 88.06 105 LEU A N 1
ATOM 821 C CA . LEU A 1 105 ? 22.726 -5.654 -13.662 1.00 88.06 105 LEU A CA 1
ATOM 822 C C . LEU A 1 105 ? 22.973 -5.281 -15.132 1.00 88.06 105 LEU A C 1
ATOM 824 O O . LEU A 1 105 ? 24.040 -5.584 -15.662 1.00 88.06 105 LEU A O 1
ATOM 828 N N . GLU A 1 106 ? 22.013 -4.622 -15.783 1.00 87.56 106 GLU A N 1
ATOM 829 C CA . GLU A 1 106 ? 22.101 -4.230 -17.195 1.00 87.56 106 GLU A CA 1
ATOM 830 C C . GLU A 1 106 ? 22.891 -2.926 -17.398 1.00 87.56 106 GLU A C 1
ATOM 832 O O . GLU A 1 106 ? 23.679 -2.816 -18.339 1.00 87.56 106 GLU A O 1
ATOM 837 N N . ASN A 1 107 ? 22.716 -1.942 -16.511 1.00 83.44 107 ASN A N 1
ATOM 838 C CA . ASN A 1 107 ? 23.168 -0.564 -16.722 1.00 83.44 107 ASN A CA 1
ATOM 839 C C . ASN A 1 107 ? 24.165 -0.048 -15.669 1.00 83.44 107 ASN A C 1
ATOM 841 O O . ASN A 1 107 ? 24.743 1.033 -15.866 1.00 83.44 107 ASN A O 1
ATOM 845 N N . GLY A 1 108 ? 24.409 -0.798 -14.589 1.00 83.81 108 GLY A N 1
ATOM 846 C CA . GLY A 1 108 ? 25.110 -0.330 -13.387 1.00 83.81 108 GLY A CA 1
ATOM 847 C C . GLY A 1 108 ? 24.194 0.481 -12.455 1.00 83.81 108 GLY A C 1
ATOM 848 O O . GLY A 1 108 ? 23.067 0.800 -12.813 1.00 83.81 108 GLY A O 1
ATOM 849 N N . LEU A 1 109 ? 24.658 0.815 -11.240 1.00 75.94 109 LEU A N 1
ATOM 850 C CA . LEU A 1 109 ? 23.891 1.676 -10.324 1.00 75.94 109 LEU A CA 1
ATOM 851 C C . LEU A 1 109 ? 23.840 3.084 -10.919 1.00 75.94 109 LEU A C 1
ATOM 853 O O . LEU A 1 109 ? 24.844 3.799 -10.909 1.00 75.94 109 LEU A O 1
ATOM 857 N N . LYS A 1 110 ? 22.689 3.460 -11.473 1.00 76.25 110 LYS A N 1
ATOM 858 C CA . LYS A 1 110 ? 22.447 4.769 -12.077 1.00 76.25 110 LYS A CA 1
ATOM 859 C C . LYS A 1 110 ? 21.062 5.264 -11.695 1.00 76.25 110 LYS A C 1
ATOM 861 O O . LYS A 1 110 ? 20.146 4.472 -11.497 1.00 76.25 110 LYS A O 1
ATOM 866 N N . ASP A 1 111 ? 20.911 6.581 -11.670 1.00 78.81 111 ASP A N 1
ATOM 867 C CA . ASP A 1 111 ? 19.607 7.224 -11.544 1.00 78.81 111 ASP A CA 1
ATOM 868 C C . ASP A 1 111 ? 18.830 7.050 -12.854 1.00 78.81 111 ASP A C 1
ATOM 870 O O . ASP A 1 111 ? 18.909 7.872 -13.770 1.00 78.81 111 ASP A O 1
ATOM 874 N N . THR A 1 112 ? 18.101 5.944 -12.971 1.00 76.38 112 THR A N 1
ATOM 875 C CA . THR A 1 112 ? 17.234 5.668 -14.119 1.00 76.38 112 THR A CA 1
ATOM 876 C C . THR A 1 112 ? 15.801 6.127 -13.853 1.00 76.38 112 THR A C 1
ATOM 878 O O . THR A 1 112 ? 15.396 6.312 -12.698 1.00 76.38 112 THR A O 1
ATOM 881 N N . PRO A 1 113 ? 14.986 6.334 -14.904 1.00 78.06 113 PRO A N 1
ATOM 882 C CA . PRO A 1 113 ? 13.563 6.608 -14.735 1.00 78.06 113 PRO A CA 1
ATOM 883 C C . PRO A 1 113 ? 12.862 5.562 -13.863 1.00 78.06 113 PRO A C 1
ATOM 885 O O . PRO A 1 113 ? 12.057 5.937 -13.020 1.00 78.06 113 PRO A O 1
ATOM 888 N N . GLN A 1 114 ? 13.217 4.281 -14.011 1.00 73.38 114 GLN A N 1
ATOM 889 C CA . GLN A 1 114 ? 12.675 3.149 -13.254 1.00 73.38 114 GLN A CA 1
ATOM 890 C C . GLN A 1 114 ? 13.063 3.206 -11.770 1.00 73.38 114 GLN A C 1
ATOM 892 O O . GLN A 1 114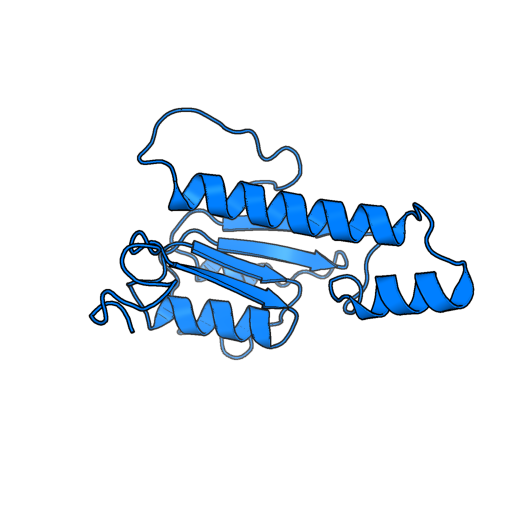 ? 12.224 2.973 -10.900 1.00 73.38 114 GLN A O 1
ATOM 897 N N . PHE A 1 115 ? 14.311 3.568 -11.470 1.00 79.56 115 PHE A N 1
ATOM 898 C CA . PHE A 1 115 ? 14.761 3.769 -10.095 1.00 79.56 115 PHE A CA 1
ATOM 899 C C . PHE A 1 115 ? 14.005 4.920 -9.408 1.00 79.56 115 PHE A C 1
ATOM 901 O O . PHE A 1 115 ? 13.465 4.758 -8.312 1.00 79.56 115 PHE A O 1
ATOM 908 N N . ASN A 1 116 ? 13.893 6.069 -10.082 1.00 82.25 116 ASN A N 1
ATOM 909 C CA . ASN A 1 116 ? 13.158 7.231 -9.568 1.00 82.25 116 ASN A CA 1
ATOM 910 C C . ASN A 1 116 ? 11.665 6.937 -9.368 1.00 82.25 116 ASN A C 1
ATOM 912 O O . ASN A 1 116 ? 11.058 7.387 -8.400 1.00 82.25 116 ASN A O 1
ATOM 916 N N . ALA A 1 117 ? 11.095 6.145 -10.268 1.00 79.88 117 ALA A N 1
ATOM 917 C CA . ALA A 1 117 ? 9.736 5.636 -10.213 1.00 79.88 117 ALA A CA 1
ATOM 918 C C . ALA A 1 117 ? 9.447 4.845 -8.923 1.00 79.88 117 ALA A C 1
ATOM 920 O O . ALA A 1 117 ? 8.486 5.138 -8.207 1.00 79.88 117 ALA A O 1
ATOM 921 N N . ILE A 1 118 ? 10.303 3.879 -8.589 1.00 83.62 118 ILE A N 1
ATOM 922 C CA . ILE A 1 118 ? 10.173 3.082 -7.360 1.00 83.62 118 ILE A CA 1
ATOM 923 C C . ILE A 1 118 ? 10.340 3.963 -6.123 1.00 83.62 118 ILE A C 1
ATOM 925 O O . ILE A 1 118 ? 9.593 3.832 -5.150 1.00 83.62 118 ILE A O 1
ATOM 929 N N . LEU A 1 119 ? 11.267 4.919 -6.179 1.00 86.62 119 LEU A N 1
ATOM 930 C CA . LEU A 1 119 ? 11.467 5.874 -5.098 1.00 86.62 119 LEU A CA 1
ATOM 931 C C . LEU A 1 119 ? 10.238 6.773 -4.889 1.00 86.62 119 LEU A C 1
ATOM 933 O O . LEU A 1 119 ? 9.886 7.080 -3.750 1.00 86.62 119 LEU A O 1
ATOM 937 N N . ASP A 1 120 ? 9.556 7.162 -5.963 1.00 88.25 120 ASP A N 1
ATOM 938 C CA . ASP A 1 120 ? 8.308 7.920 -5.904 1.00 88.25 120 ASP A CA 1
ATOM 939 C C . ASP A 1 120 ? 7.165 7.114 -5.273 1.00 88.25 120 ASP A C 1
ATOM 941 O O . ASP A 1 120 ? 6.440 7.662 -4.441 1.00 88.25 120 ASP A O 1
ATOM 945 N N . VAL A 1 121 ? 7.033 5.820 -5.592 1.00 90.31 121 VAL A N 1
ATOM 946 C CA . VAL A 1 121 ? 6.069 4.927 -4.920 1.00 90.31 121 VAL A CA 1
ATOM 947 C C . VAL A 1 121 ? 6.394 4.796 -3.433 1.00 90.31 121 VAL A C 1
ATOM 949 O O . VAL A 1 121 ? 5.510 4.953 -2.591 1.00 90.31 121 VAL A O 1
ATOM 952 N N . ALA A 1 122 ? 7.663 4.572 -3.083 1.00 91.56 122 ALA A N 1
ATOM 953 C CA . ALA A 1 122 ? 8.090 4.465 -1.690 1.00 91.56 122 ALA A CA 1
ATOM 954 C C . ALA A 1 122 ? 7.788 5.753 -0.903 1.00 91.56 122 ALA A C 1
ATOM 956 O O . ALA A 1 122 ? 7.248 5.700 0.204 1.00 91.56 122 ALA A O 1
ATOM 957 N N . ARG A 1 123 ? 8.070 6.922 -1.496 1.00 93.06 123 ARG A N 1
ATOM 958 C CA . ARG A 1 123 ? 7.753 8.237 -0.916 1.00 93.06 123 ARG A CA 1
ATOM 959 C C . ARG A 1 123 ? 6.253 8.447 -0.757 1.00 93.06 123 ARG A C 1
ATOM 961 O O . ARG A 1 123 ? 5.829 8.963 0.273 1.00 93.06 123 ARG A O 1
ATOM 968 N N . LEU A 1 124 ? 5.456 8.047 -1.746 1.00 93.81 124 LEU A N 1
ATOM 969 C CA . LEU A 1 124 ? 4.001 8.142 -1.686 1.00 93.81 124 LEU A CA 1
ATOM 970 C C . LEU A 1 124 ? 3.433 7.286 -0.546 1.00 93.81 124 LEU A C 1
ATOM 972 O O . LEU A 1 124 ? 2.659 7.790 0.267 1.00 93.81 124 LEU A O 1
ATOM 976 N N . ASN A 1 125 ? 3.864 6.028 -0.444 1.00 93.88 125 ASN A N 1
ATOM 977 C CA . ASN A 1 125 ? 3.458 5.115 0.625 1.00 93.88 125 ASN A CA 1
ATOM 978 C C . ASN A 1 125 ? 3.846 5.659 2.003 1.00 93.88 125 ASN A C 1
ATOM 980 O O . ASN A 1 125 ? 3.017 5.690 2.912 1.00 93.88 125 ASN A O 1
ATOM 984 N N . ALA A 1 126 ? 5.080 6.152 2.146 1.00 93.12 126 ALA A N 1
ATOM 985 C CA . ALA A 1 126 ? 5.557 6.767 3.378 1.00 93.12 126 ALA A CA 1
ATOM 986 C C . ALA A 1 126 ? 4.749 8.017 3.753 1.00 93.12 126 ALA A C 1
ATOM 988 O O . ALA A 1 126 ? 4.390 8.179 4.919 1.00 93.12 126 ALA A O 1
ATOM 989 N N . ALA A 1 127 ? 4.432 8.883 2.787 1.00 92.62 127 ALA A N 1
ATOM 990 C CA . ALA A 1 127 ? 3.626 10.077 3.018 1.00 92.62 127 ALA A CA 1
ATOM 991 C C . ALA A 1 127 ? 2.203 9.715 3.459 1.00 92.62 127 ALA A C 1
ATOM 993 O O . ALA A 1 127 ? 1.725 10.241 4.465 1.00 92.62 127 ALA A O 1
ATOM 994 N N . PHE A 1 128 ? 1.553 8.780 2.758 1.00 94.06 128 PHE A N 1
ATOM 995 C CA . PHE A 1 128 ? 0.223 8.294 3.115 1.00 94.06 128 PHE A CA 1
ATOM 996 C C . PHE A 1 128 ? 0.210 7.749 4.546 1.00 94.06 128 PHE A C 1
ATOM 998 O O . PHE A 1 128 ? -0.493 8.299 5.394 1.00 94.06 128 PHE A O 1
ATOM 1005 N N . LEU A 1 129 ? 1.066 6.766 4.843 1.00 91.81 129 LEU A N 1
ATOM 1006 C CA . LEU A 1 129 ? 1.147 6.153 6.168 1.00 91.81 129 LEU A CA 1
ATOM 1007 C C . LEU A 1 129 ? 1.501 7.175 7.252 1.00 91.81 129 LEU A C 1
ATOM 1009 O O . LEU A 1 129 ? 0.873 7.189 8.303 1.00 91.81 129 LEU A O 1
ATOM 1013 N N . SER A 1 130 ? 2.440 8.088 7.001 1.00 88.44 130 SER A N 1
ATOM 1014 C CA . SER A 1 130 ? 2.779 9.127 7.982 1.00 88.44 130 SER A CA 1
ATOM 1015 C C . SER A 1 130 ? 1.575 10.015 8.293 1.00 88.44 130 SER A C 1
ATOM 1017 O O . SER A 1 130 ? 1.304 10.293 9.456 1.00 88.44 130 SER A O 1
ATOM 1019 N N . THR A 1 131 ? 0.798 10.416 7.282 1.00 84.62 131 THR A N 1
ATOM 1020 C CA . THR A 1 131 ? -0.386 11.262 7.505 1.00 84.62 131 THR A CA 1
ATOM 1021 C C . THR A 1 131 ? -1.522 10.545 8.229 1.00 84.62 131 THR A C 1
ATOM 1023 O O . THR A 1 131 ? -2.251 11.174 9.001 1.00 84.62 131 THR A O 1
ATOM 1026 N N . THR A 1 132 ? -1.686 9.242 8.000 1.00 83.38 132 THR A N 1
ATOM 1027 C CA . THR A 1 132 ? -2.765 8.450 8.600 1.00 83.38 132 THR A CA 1
ATOM 1028 C C . THR A 1 132 ? -2.413 7.923 9.984 1.00 83.38 132 THR A C 1
ATOM 1030 O O . THR A 1 132 ? -3.306 7.780 10.812 1.00 83.38 132 THR A O 1
ATOM 1033 N N . LEU A 1 133 ? -1.134 7.634 10.236 1.00 78.44 133 LEU A N 1
ATOM 1034 C CA . LEU A 1 133 ? -0.660 7.067 11.494 1.00 78.44 133 LEU A CA 1
ATOM 1035 C C . LEU A 1 133 ? -0.269 8.183 12.485 1.00 78.44 133 LEU A C 1
ATOM 1037 O O . LEU A 1 133 ? -0.747 8.208 13.614 1.00 78.44 133 LEU A O 1
ATOM 1041 N N . ILE A 1 134 ? 0.527 9.175 12.071 1.00 63.03 134 ILE A N 1
ATOM 1042 C CA . ILE A 1 134 ? 1.211 10.093 13.006 1.00 63.03 134 ILE A CA 1
ATOM 1043 C C . ILE A 1 134 ? 0.319 11.261 13.475 1.00 63.03 134 ILE A C 1
ATOM 1045 O O . ILE A 1 134 ? 0.567 11.834 14.536 1.00 63.03 134 ILE A O 1
ATOM 1049 N N . THR A 1 135 ? -0.748 11.611 12.750 1.00 48.72 135 THR A N 1
ATOM 1050 C CA . THR A 1 135 ? -1.571 12.798 13.061 1.00 48.72 135 THR A CA 1
ATOM 1051 C C . THR A 1 135 ? -2.951 12.462 13.647 1.00 48.72 135 THR A C 1
ATOM 1053 O O . THR A 1 135 ? -3.835 12.036 12.900 1.00 48.72 135 THR A O 1
ATOM 1056 N N . PRO A 1 136 ? -3.247 12.801 14.920 1.00 45.62 136 PRO A N 1
ATOM 1057 C CA . PRO A 1 136 ? -4.592 13.239 15.267 1.00 45.62 136 PRO A CA 1
ATOM 1058 C C . PRO A 1 136 ? -4.784 14.617 14.608 1.00 45.62 136 PRO A C 1
ATOM 1060 O O . PRO A 1 136 ? -4.009 15.531 14.873 1.00 45.62 136 PRO A O 1
ATOM 1063 N N . ARG A 1 137 ? -5.741 14.753 13.673 1.00 43.06 137 ARG A N 1
ATOM 1064 C CA . ARG A 1 137 ? -6.008 15.990 12.884 1.00 43.06 137 ARG A CA 1
ATOM 1065 C C . ARG A 1 137 ? -5.815 17.280 13.718 1.00 43.06 137 ARG A C 1
ATOM 1067 O O . ARG A 1 137 ? -6.359 17.315 14.820 1.00 43.06 137 ARG A O 1
ATOM 1074 N N . PRO A 1 138 ? -5.178 18.360 13.194 1.00 42.47 138 PRO A N 1
ATOM 1075 C CA . PRO A 1 138 ? -5.506 18.972 11.896 1.00 42.47 138 PRO A CA 1
ATOM 1076 C C . PRO A 1 138 ? -4.312 19.468 11.029 1.00 42.47 138 PRO A C 1
ATOM 1078 O O . PRO A 1 138 ? -3.196 19.640 11.496 1.00 42.47 138 PRO A O 1
ATOM 1081 N N . HIS A 1 139 ? -4.642 19.784 9.767 1.00 34.62 139 HIS A N 1
ATOM 1082 C CA . HIS A 1 139 ? -3.884 20.494 8.713 1.00 34.62 139 HIS A CA 1
ATOM 1083 C C . HIS A 1 139 ? -3.008 19.693 7.723 1.00 34.62 139 HIS A C 1
ATOM 1085 O O . HIS A 1 139 ? -1.902 19.251 8.000 1.00 34.62 139 HIS A O 1
ATOM 1091 N N . LEU A 1 140 ? -3.588 19.585 6.516 1.00 41.50 140 LEU A N 1
ATOM 1092 C CA . LEU A 1 140 ? -3.038 19.374 5.172 1.00 41.50 140 LEU A CA 1
ATOM 1093 C C . LEU A 1 140 ? -1.525 19.115 5.034 1.00 41.50 140 LEU A C 1
ATOM 1095 O O . LEU A 1 140 ? -0.731 20.047 4.943 1.00 41.50 140 LEU A O 1
ATOM 1099 N N . CYS A 1 141 ? -1.178 17.853 4.775 1.00 35.41 141 CYS A N 1
ATOM 1100 C CA . CYS A 1 141 ? -0.121 17.526 3.820 1.00 35.41 141 CYS A CA 1
ATOM 1101 C C . CYS A 1 141 ? -0.807 17.226 2.475 1.00 35.41 141 CYS A C 1
ATOM 1103 O O . CYS A 1 141 ? -1.679 16.357 2.406 1.00 35.41 141 CYS A O 1
ATOM 1105 N N . GLN A 1 142 ? -0.501 17.992 1.424 1.00 38.69 142 GLN A N 1
ATOM 1106 C CA . GLN A 1 142 ? -1.061 17.752 0.093 1.00 38.69 142 GLN A CA 1
ATOM 1107 C C . GLN A 1 142 ? -0.377 16.537 -0.543 1.00 38.69 142 GLN A C 1
ATOM 1109 O O . GLN A 1 142 ? 0.764 16.616 -0.991 1.00 38.69 142 GLN A O 1
ATOM 1114 N N . LEU A 1 143 ? -1.104 15.422 -0.626 1.00 47.31 143 LEU A N 1
ATOM 1115 C CA . LEU A 1 143 ? -0.807 14.320 -1.539 1.00 47.31 143 LEU A CA 1
ATOM 1116 C C . LEU A 1 143 ? -1.044 14.815 -2.979 1.00 47.31 143 LEU A C 1
ATOM 1118 O O . LEU A 1 143 ? -2.121 14.628 -3.530 1.00 47.31 143 LEU A O 1
ATOM 1122 N N . SER A 1 144 ? -0.072 15.495 -3.595 1.00 44.91 144 SER A N 1
ATOM 1123 C CA . SER A 1 144 ? -0.236 16.056 -4.951 1.00 44.91 144 SER A CA 1
ATOM 1124 C C . SER A 1 144 ? -0.348 14.995 -6.057 1.00 44.91 144 SER A C 1
ATOM 1126 O O . SER A 1 144 ? -0.784 15.315 -7.160 1.00 44.91 144 SER A O 1
ATOM 1128 N N . LYS A 1 145 ? 0.019 13.738 -5.766 1.00 48.28 145 LYS A N 1
ATOM 1129 C CA . LYS A 1 145 ? -0.001 12.615 -6.720 1.00 48.28 145 LYS A CA 1
ATOM 1130 C C . LYS A 1 145 ? -1.156 11.623 -6.528 1.00 48.28 145 LYS A C 1
ATOM 1132 O O . LYS A 1 145 ? -1.429 10.859 -7.444 1.00 48.28 145 LYS A O 1
ATOM 1137 N N . ALA A 1 146 ? -1.841 11.632 -5.382 1.00 52.00 146 ALA A N 1
ATOM 1138 C CA . ALA A 1 146 ? -2.987 10.756 -5.135 1.00 52.00 146 ALA A CA 1
ATOM 1139 C C . ALA A 1 146 ? -4.265 11.593 -5.111 1.00 52.00 146 ALA A C 1
ATOM 1141 O O . ALA A 1 146 ? -4.424 12.478 -4.266 1.00 52.00 146 ALA A O 1
ATOM 1142 N N . LYS A 1 147 ? -5.178 11.333 -6.049 1.00 53.44 147 LYS A N 1
ATOM 1143 C CA . LYS A 1 147 ? -6.471 12.020 -6.075 1.00 53.44 147 LYS A CA 1
ATOM 1144 C C . LYS A 1 147 ? -7.426 11.297 -5.115 1.00 53.44 147 LYS A C 1
ATOM 1146 O O . LYS A 1 147 ? -7.466 10.065 -5.129 1.00 53.44 147 LYS A O 1
ATOM 1151 N N . PRO A 1 148 ? -8.175 12.024 -4.266 1.00 56.69 148 PRO A N 1
ATOM 1152 C CA . PRO A 1 148 ? -9.237 11.407 -3.482 1.00 56.69 148 PRO A CA 1
ATOM 1153 C C . PRO A 1 148 ? -10.285 10.814 -4.429 1.00 56.69 148 PRO A C 1
ATOM 1155 O O . PRO A 1 148 ? -10.698 11.475 -5.384 1.00 56.69 148 PRO A O 1
ATOM 1158 N N . TYR A 1 149 ? -10.686 9.573 -4.165 1.00 55.00 149 TYR A N 1
ATOM 1159 C CA . TYR A 1 149 ? -11.763 8.909 -4.891 1.00 55.00 149 TYR A CA 1
ATOM 1160 C C . TYR A 1 149 ? -13.087 9.166 -4.164 1.00 55.00 149 TYR A C 1
ATOM 1162 O O . TYR A 1 149 ? -13.179 8.953 -2.953 1.00 55.00 149 TYR A O 1
ATOM 1170 N N . PHE A 1 150 ? -14.094 9.646 -4.893 1.00 51.03 150 PHE A N 1
ATOM 1171 C CA . PHE A 1 150 ? -15.463 9.801 -4.407 1.00 51.03 150 PHE A CA 1
ATOM 1172 C C . PHE A 1 150 ? -16.377 8.991 -5.336 1.00 51.03 150 PHE A C 1
ATOM 1174 O O . PHE A 1 150 ? -16.279 9.202 -6.547 1.00 51.03 150 PHE A O 1
ATOM 1181 N N . PRO A 1 151 ? -17.188 8.058 -4.804 1.00 49.53 151 PRO A N 1
ATOM 1182 C CA . PRO A 1 151 ? -18.171 7.327 -5.599 1.00 49.53 151 PRO A CA 1
ATOM 1183 C C . PRO A 1 151 ? -19.263 8.249 -6.159 1.00 49.53 151 PRO A C 1
ATOM 1185 O O . PRO A 1 151 ? -19.540 9.302 -5.533 1.00 49.53 151 PRO A O 1
#

Secondary structure (DSSP, 8-state):
-TT-TTSTTTT---S-EEEEEETHHHHHHHHHHTT-TTEEEEEEES---TTGGG--B-S-EEEEEESS---GGGGGGB-S-EEEEEETT--GGGGSHHHHHHHHHHH-S---HHHHHHHHHHHHHHHHHHHHHS-SS-S----SS-EEE--

Foldseek 3Di:
DCPDPPDPCPVVDPLAAEQEDAAVSLLVQQVCQQVPVSHQEYEREAYDNPPQPPGAHAHEYEYEHEADPDPPCSCVRYNYWYWYFYDPPDDRCLLDCVQVVVCCVVPNPDDDPSNVVNVVVVVLVVVVSCVRGVDPDDDDDDPVRIDTDDD

InterPro domains:
  IPR014940 BAAT/Acyl-CoA thioester hydrolase C-terminal [PF08840] (15-67)
  IPR029058 Alpha/Beta hydrolase fold [G3DSA:3.40.50.1820] (2-141)
  IPR029058 Alpha/Beta hydrolase fold [SSF53474] (14-97)

pLDDT: mean 83.42, std 15.42, range [34.62, 97.5]